Protein AF-A0A2E2WRK8-F1 (afdb_monomer)

Radius of gyration: 16.35 Å; Cα contacts (8 Å, |Δi|>4): 204; chains: 1; bounding box: 38×42×39 Å

Structure (mmCIF, N/CA/C/O backbone):
data_AF-A0A2E2WRK8-F1
#
_entry.id   AF-A0A2E2WRK8-F1
#
loop_
_atom_site.group_PDB
_atom_site.id
_atom_site.type_symbol
_atom_site.label_atom_id
_atom_site.label_alt_id
_atom_site.label_comp_id
_atom_site.label_asym_id
_atom_site.label_entity_id
_atom_site.label_seq_id
_atom_site.pdbx_PDB_ins_code
_atom_site.Cartn_x
_atom_site.Cartn_y
_atom_site.Cartn_z
_atom_site.occupancy
_atom_site.B_iso_or_equiv
_atom_site.auth_seq_id
_atom_site.auth_comp_id
_atom_site.auth_asym_id
_atom_site.auth_atom_id
_atom_site.pdbx_PDB_model_num
ATOM 1 N N . MET A 1 1 ? 3.583 6.916 15.233 1.00 81.31 1 MET A N 1
ATOM 2 C CA . MET A 1 1 ? 4.484 6.246 14.266 1.00 81.31 1 MET A CA 1
ATOM 3 C C . MET A 1 1 ? 3.861 4.917 13.859 1.00 81.31 1 MET A C 1
ATOM 5 O O . MET A 1 1 ? 2.889 4.525 14.497 1.00 81.31 1 MET A O 1
ATOM 9 N N . ALA A 1 2 ? 4.348 4.278 12.791 1.00 89.31 2 ALA A N 1
ATOM 10 C CA . ALA A 1 2 ? 3.932 2.910 12.481 1.00 89.31 2 ALA A CA 1
ATOM 11 C C . ALA A 1 2 ? 4.402 1.969 13.603 1.00 89.31 2 ALA A C 1
ATOM 13 O O . ALA A 1 2 ? 5.475 2.179 14.164 1.00 89.31 2 ALA A O 1
ATOM 14 N N . ILE A 1 3 ? 3.584 0.976 13.939 1.00 92.75 3 ILE A N 1
ATOM 15 C CA . ILE A 1 3 ? 3.898 -0.097 14.890 1.00 92.75 3 ILE A CA 1
ATOM 16 C C . ILE A 1 3 ? 4.817 -1.121 14.213 1.00 92.75 3 ILE A C 1
ATOM 18 O O . ILE A 1 3 ? 5.779 -1.583 14.816 1.00 92.75 3 ILE A O 1
ATOM 22 N N . LYS A 1 4 ? 4.521 -1.463 12.952 1.00 94.12 4 LYS A N 1
ATOM 23 C CA . LYS A 1 4 ? 5.290 -2.3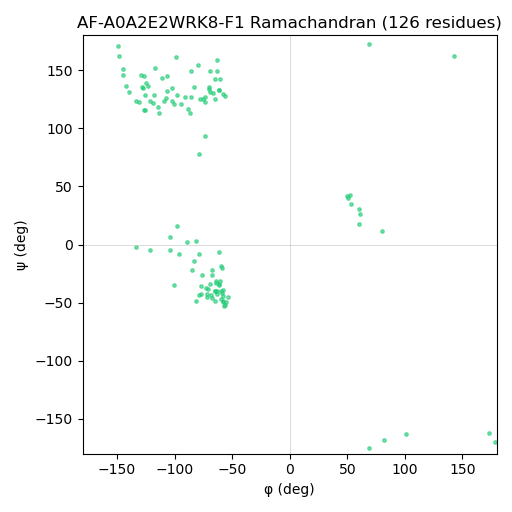90 12.110 1.00 94.12 4 LYS A CA 1
ATOM 24 C C . LYS A 1 4 ? 5.251 -1.925 10.659 1.00 94.12 4 LYS A C 1
ATOM 26 O O . LYS A 1 4 ? 4.217 -1.425 10.209 1.00 94.12 4 LYS A O 1
ATOM 31 N N . ASN A 1 5 ? 6.342 -2.159 9.936 1.00 96.25 5 ASN A N 1
ATOM 32 C CA . ASN A 1 5 ? 6.442 -1.964 8.494 1.00 96.25 5 ASN A CA 1
ATOM 33 C C . ASN A 1 5 ? 6.898 -3.262 7.826 1.00 96.25 5 ASN A C 1
ATOM 35 O O . ASN A 1 5 ? 7.785 -3.947 8.331 1.00 96.25 5 ASN A O 1
ATOM 39 N N . LEU A 1 6 ? 6.298 -3.579 6.684 1.00 97.56 6 LEU A N 1
ATOM 40 C CA . LEU A 1 6 ? 6.673 -4.684 5.818 1.00 97.56 6 LEU A CA 1
ATOM 41 C C . LEU A 1 6 ? 6.889 -4.134 4.406 1.00 97.56 6 LEU A C 1
ATOM 43 O O . LEU A 1 6 ? 5.956 -3.623 3.786 1.00 97.56 6 LEU A O 1
ATOM 47 N N . ILE A 1 7 ? 8.116 -4.221 3.897 1.00 98.12 7 ILE A N 1
ATOM 48 C CA . ILE A 1 7 ? 8.479 -3.761 2.554 1.00 98.12 7 ILE A CA 1
ATOM 49 C C . ILE A 1 7 ? 8.878 -4.973 1.721 1.00 98.12 7 ILE A C 1
ATOM 51 O O . ILE A 1 7 ? 9.833 -5.678 2.047 1.00 98.12 7 ILE A O 1
ATOM 55 N N . ASN A 1 8 ? 8.134 -5.229 0.644 1.00 97.62 8 ASN A N 1
ATOM 56 C CA . ASN A 1 8 ? 8.319 -6.383 -0.240 1.00 97.62 8 ASN A CA 1
ATOM 57 C C . ASN A 1 8 ? 8.421 -7.725 0.521 1.00 97.62 8 ASN A C 1
ATOM 59 O O . ASN A 1 8 ? 9.267 -8.560 0.196 1.00 97.62 8 ASN A O 1
ATOM 63 N N . GLY A 1 9 ? 7.575 -7.914 1.539 1.00 97.12 9 GLY A N 1
ATOM 64 C CA . GLY A 1 9 ? 7.529 -9.132 2.355 1.00 97.12 9 GLY A CA 1
ATOM 65 C C . GLY A 1 9 ? 8.595 -9.223 3.453 1.00 97.12 9 GLY A C 1
ATOM 66 O O . GLY A 1 9 ? 8.793 -10.294 4.017 1.00 97.12 9 GLY A O 1
ATOM 67 N N . LYS A 1 10 ? 9.321 -8.135 3.755 1.00 97.50 10 LYS A N 1
ATOM 68 C CA . LYS A 1 10 ? 10.353 -8.105 4.805 1.00 97.50 10 LYS A CA 1
ATOM 69 C C . LYS A 1 10 ? 10.067 -7.028 5.842 1.00 97.50 10 LYS A C 1
ATOM 71 O O . LYS A 1 10 ? 9.748 -5.902 5.472 1.00 97.50 10 LYS A O 1
ATOM 76 N N . PHE A 1 11 ? 10.236 -7.353 7.124 1.00 96.56 11 PHE A N 1
ATOM 77 C CA . PHE A 1 11 ? 10.114 -6.383 8.215 1.00 96.56 11 PHE A CA 1
ATOM 78 C C . PHE A 1 11 ? 11.330 -5.456 8.240 1.00 96.56 11 PHE A C 1
ATOM 80 O O . PHE A 1 11 ? 12.367 -5.797 8.806 1.00 96.56 11 PHE A O 1
ATOM 87 N N . VAL A 1 12 ? 11.210 -4.311 7.571 1.00 96.69 12 VAL A N 1
ATOM 88 C CA . VAL A 1 12 ? 12.251 -3.284 7.463 1.00 96.69 12 VAL A CA 1
ATOM 89 C C . VAL A 1 12 ? 11.610 -1.898 7.445 1.00 96.69 12 VAL A C 1
ATOM 91 O O . VAL A 1 12 ? 10.495 -1.732 6.949 1.00 96.69 12 VAL A O 1
ATOM 94 N N . ASP A 1 13 ? 12.341 -0.903 7.944 1.00 95.38 13 ASP A N 1
ATOM 95 C CA . ASP A 1 13 ? 11.888 0.495 8.007 1.00 95.38 13 ASP A CA 1
ATOM 96 C C . ASP A 1 13 ? 12.527 1.387 6.93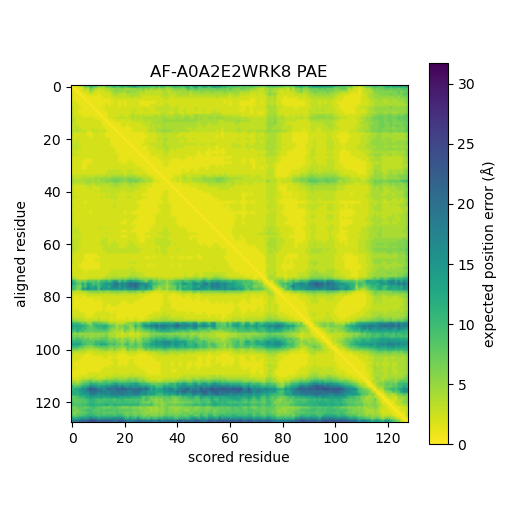1 1.00 95.38 13 ASP A C 1
ATOM 98 O O . ASP A 1 13 ? 12.183 2.561 6.792 1.00 95.38 13 ASP A O 1
ATOM 102 N N . GLU A 1 14 ? 13.456 0.833 6.152 1.00 95.56 14 GLU A N 1
ATOM 103 C CA . GLU A 1 14 ? 14.236 1.562 5.159 1.00 95.56 14 GLU A CA 1
ATOM 104 C C . GLU A 1 14 ? 13.778 1.227 3.739 1.00 95.56 14 GLU A C 1
ATOM 106 O O . GLU A 1 14 ? 13.645 0.064 3.351 1.00 95.56 14 GLU A O 1
ATOM 111 N N . LEU A 1 15 ? 13.579 2.273 2.939 1.00 95.94 15 LEU A N 1
ATOM 112 C CA . LEU A 1 15 ? 13.307 2.176 1.512 1.00 95.94 15 LEU A CA 1
ATOM 113 C C . LEU A 1 15 ? 14.547 2.612 0.732 1.00 95.94 15 LEU A C 1
ATOM 115 O O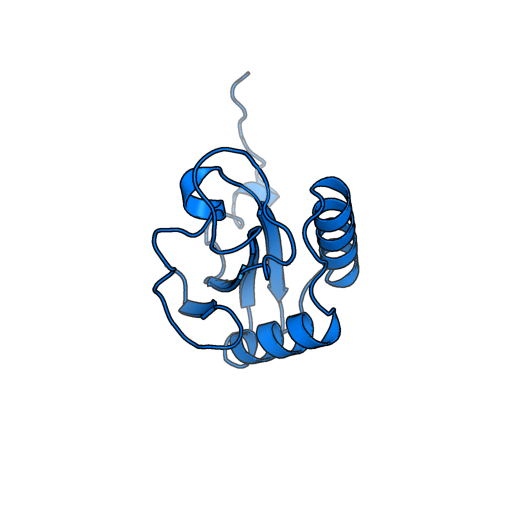 . LEU A 1 15 ? 15.253 3.542 1.122 1.00 95.94 15 LEU A O 1
ATOM 119 N N . ALA A 1 16 ? 14.784 1.979 -0.414 1.00 94.56 16 ALA A N 1
ATOM 120 C CA . ALA A 1 16 ? 15.824 2.417 -1.330 1.00 94.56 16 ALA A CA 1
ATOM 121 C C . ALA A 1 16 ? 15.608 3.887 -1.734 1.00 94.56 16 ALA A C 1
ATOM 123 O O . ALA A 1 16 ? 14.545 4.255 -2.232 1.00 94.56 16 ALA A O 1
ATOM 124 N N . ALA A 1 17 ? 16.643 4.718 -1.587 1.00 94.38 17 ALA A N 1
ATOM 125 C CA . ALA A 1 17 ? 16.565 6.153 -1.881 1.00 94.38 17 ALA A CA 1
ATOM 126 C C . ALA A 1 17 ? 16.198 6.474 -3.341 1.00 94.38 17 ALA A C 1
ATOM 128 O O . ALA A 1 17 ? 15.774 7.584 -3.630 1.00 94.38 17 ALA A O 1
ATOM 129 N N . HIS A 1 18 ? 16.363 5.511 -4.249 1.00 92.94 18 HIS A N 1
ATOM 130 C CA . HIS A 1 18 ? 16.048 5.633 -5.669 1.00 92.94 18 HIS A CA 1
ATOM 131 C C . HIS A 1 18 ? 14.674 5.043 -6.042 1.00 92.94 18 HIS A C 1
ATOM 133 O O . HIS A 1 18 ? 14.396 4.800 -7.220 1.00 92.94 18 HIS A O 1
ATOM 139 N N . ASP A 1 19 ? 13.810 4.793 -5.054 1.00 96.06 19 ASP A N 1
ATOM 140 C CA . ASP A 1 19 ? 12.416 4.437 -5.298 1.00 96.06 19 ASP A CA 1
ATOM 141 C C . ASP A 1 19 ? 11.664 5.623 -5.922 1.00 96.06 19 ASP A C 1
ATOM 143 O O . ASP A 1 19 ? 11.707 6.763 -5.447 1.00 96.06 19 ASP A O 1
ATOM 147 N N . ARG A 1 20 ? 10.951 5.364 -7.016 1.00 96.19 20 ARG A N 1
ATOM 148 C CA . ARG A 1 20 ? 10.234 6.405 -7.762 1.00 96.19 20 ARG A CA 1
ATOM 149 C C . ARG A 1 20 ? 9.065 7.004 -6.980 1.00 96.19 20 ARG A C 1
ATOM 151 O O . ARG A 1 20 ? 8.678 8.141 -7.257 1.00 96.19 20 ARG A O 1
ATOM 158 N N . GLY A 1 21 ? 8.540 6.289 -5.986 1.00 96.00 21 GLY A N 1
ATOM 159 C CA . GLY A 1 21 ? 7.571 6.823 -5.037 1.00 96.00 21 GLY A CA 1
ATOM 160 C C . GLY A 1 21 ? 8.131 8.020 -4.267 1.00 96.00 21 GLY A C 1
ATOM 161 O O . GLY A 1 21 ? 7.432 9.019 -4.121 1.00 96.00 21 GLY A O 1
ATOM 162 N N . LEU A 1 22 ? 9.408 7.969 -3.867 1.00 95.88 22 LEU A N 1
ATOM 163 C CA . LEU A 1 22 ? 10.084 9.079 -3.187 1.00 95.88 22 LEU A CA 1
ATOM 164 C C . LEU A 1 22 ? 10.365 10.250 -4.138 1.00 95.88 22 LEU A C 1
ATOM 166 O O . LEU A 1 22 ? 10.168 11.406 -3.775 1.00 95.88 22 LEU A O 1
ATOM 170 N N . HIS A 1 23 ? 10.819 9.962 -5.357 1.00 94.88 23 HIS A N 1
ATOM 171 C CA . HIS A 1 23 ? 11.236 11.008 -6.295 1.00 94.88 23 HIS A CA 1
ATOM 172 C C . HIS A 1 23 ? 10.084 11.746 -6.977 1.00 94.88 23 HIS A C 1
ATOM 174 O O . HIS A 1 23 ? 10.212 12.931 -7.281 1.00 94.88 23 HIS A O 1
ATOM 180 N N . TYR A 1 24 ? 8.993 11.042 -7.277 1.00 95.44 24 TYR A N 1
ATOM 181 C CA . TYR A 1 24 ? 7.962 11.534 -8.192 1.00 95.44 24 TYR A CA 1
ATOM 182 C C . TYR A 1 24 ? 6.540 11.355 -7.657 1.00 95.44 24 TYR A C 1
ATOM 184 O O . TYR A 1 24 ? 5.593 11.722 -8.349 1.00 95.44 24 TYR A O 1
ATOM 192 N N . GLY A 1 25 ? 6.367 10.752 -6.475 1.00 95.75 25 GLY A N 1
ATOM 193 C CA . GLY A 1 25 ? 5.048 10.297 -6.031 1.00 95.75 25 GLY A CA 1
ATOM 194 C C . GLY A 1 25 ? 4.451 9.249 -6.976 1.00 95.75 25 GLY A C 1
ATOM 195 O O . GLY A 1 25 ? 3.234 9.150 -7.097 1.00 95.75 25 GLY A O 1
ATOM 196 N N . ASP A 1 26 ? 5.302 8.505 -7.691 1.00 97.00 26 ASP A N 1
ATOM 197 C CA . ASP A 1 26 ? 4.912 7.569 -8.748 1.00 97.00 26 ASP A CA 1
ATOM 198 C C . ASP A 1 26 ? 4.405 6.257 -8.140 1.00 97.00 26 ASP A C 1
ATOM 200 O O . ASP A 1 26 ? 5.125 5.260 -8.027 1.00 97.00 26 ASP A O 1
ATOM 204 N N . GLY A 1 27 ? 3.165 6.308 -7.666 1.00 97.69 27 GLY A N 1
ATOM 205 C CA . GLY A 1 27 ? 2.506 5.241 -6.938 1.00 97.69 27 GLY A CA 1
ATOM 206 C C . GLY A 1 27 ? 1.103 5.631 -6.490 1.00 97.69 27 GLY A C 1
ATOM 207 O O . GLY A 1 27 ? 0.552 6.658 -6.883 1.00 97.69 27 GLY A O 1
ATOM 208 N N . LEU A 1 28 ? 0.523 4.787 -5.650 1.00 98.81 28 LEU A N 1
ATOM 209 C CA . LEU A 1 28 ? -0.786 4.979 -5.043 1.00 98.81 28 LEU A CA 1
ATOM 210 C C . LEU A 1 28 ? -0.819 4.330 -3.658 1.00 98.81 28 LEU A C 1
ATOM 212 O O . LEU A 1 28 ? 0.103 3.606 -3.277 1.00 98.81 28 LEU A O 1
ATOM 216 N N . PHE A 1 29 ? -1.880 4.587 -2.898 1.00 98.81 29 PHE A N 1
ATOM 217 C CA . PHE A 1 29 ? -2.027 4.008 -1.572 1.00 98.81 29 PHE A CA 1
ATOM 218 C C . PHE A 1 29 ? -3.481 3.747 -1.189 1.00 98.81 29 PHE A C 1
ATOM 220 O O . PHE A 1 29 ? -4.409 4.338 -1.738 1.00 98.81 29 PHE A O 1
ATOM 227 N N . GLU A 1 30 ? -3.638 2.898 -0.184 1.00 98.75 30 GLU A N 1
ATOM 228 C CA . GLU A 1 30 ? -4.874 2.613 0.525 1.00 98.75 30 GLU A CA 1
ATOM 229 C C . GLU A 1 30 ? -4.653 2.798 2.031 1.00 98.75 30 GLU A C 1
ATOM 231 O O . GLU A 1 30 ? -3.574 2.499 2.545 1.00 98.75 30 GLU A O 1
ATOM 236 N N . THR A 1 31 ? -5.676 3.283 2.733 1.00 98.12 31 THR A N 1
ATOM 237 C CA . THR A 1 31 ? -5.710 3.403 4.198 1.00 98.12 31 THR A CA 1
ATOM 238 C C . THR A 1 31 ? -6.967 2.694 4.681 1.00 98.12 31 THR A C 1
ATOM 240 O O . THR A 1 31 ? -8.068 3.108 4.326 1.00 98.12 31 THR A O 1
ATOM 243 N N . ILE A 1 32 ? -6.795 1.620 5.443 1.00 97.50 32 ILE A N 1
ATOM 244 C CA . ILE A 1 32 ? -7.815 0.605 5.711 1.00 97.50 32 ILE A CA 1
ATOM 245 C C . ILE A 1 32 ? -7.963 0.445 7.220 1.00 97.50 32 ILE A C 1
ATOM 247 O O . ILE A 1 32 ? -6.976 0.237 7.926 1.00 97.50 32 ILE A O 1
ATOM 251 N N . THR A 1 33 ? -9.193 0.525 7.715 1.00 95.81 33 THR A N 1
ATOM 252 C CA . THR A 1 33 ? -9.491 0.281 9.129 1.00 95.81 33 THR A CA 1
ATOM 253 C C . THR A 1 33 ? -9.331 -1.198 9.464 1.00 95.81 33 THR A C 1
ATOM 255 O O . THR A 1 33 ? -9.851 -2.060 8.753 1.00 95.81 33 THR A O 1
ATOM 258 N N . VAL A 1 34 ? -8.647 -1.466 10.577 1.00 94.62 34 VAL A N 1
ATOM 259 C CA . VAL A 1 34 ? -8.652 -2.757 11.265 1.00 94.62 34 VAL A CA 1
ATOM 260 C C . VAL A 1 34 ? -9.564 -2.641 12.480 1.00 94.62 34 VAL A C 1
ATOM 262 O O . VAL A 1 34 ? -9.336 -1.789 13.340 1.00 94.62 34 VAL A O 1
ATOM 265 N N . GLU A 1 35 ? -10.567 -3.505 12.562 1.00 91.81 35 GLU A N 1
ATOM 266 C CA . GLU A 1 35 ? -11.475 -3.610 13.703 1.00 91.81 35 GLU A CA 1
ATOM 267 C C . GLU A 1 35 ? -11.764 -5.085 13.984 1.00 91.81 35 GLU A C 1
ATOM 269 O O . GLU A 1 35 ? -12.063 -5.846 13.066 1.00 91.81 35 GLU A O 1
ATOM 274 N N . ASN A 1 36 ? -11.639 -5.512 15.243 1.00 89.62 36 ASN A N 1
ATOM 275 C CA . ASN A 1 36 ? -11.759 -6.916 15.649 1.00 89.62 36 ASN A CA 1
ATOM 276 C C . ASN A 1 36 ? -10.887 -7.863 14.799 1.00 89.62 36 ASN A C 1
ATOM 278 O O . ASN A 1 36 ? -11.320 -8.952 14.423 1.00 89.62 36 ASN A O 1
ATOM 282 N N . MET A 1 37 ? -9.662 -7.427 14.473 1.00 86.38 37 MET A N 1
ATOM 283 C CA . MET A 1 37 ? -8.723 -8.125 13.574 1.00 86.38 37 MET A CA 1
ATOM 284 C C . MET A 1 37 ? -9.246 -8.342 12.138 1.00 86.38 37 MET A C 1
ATOM 286 O O . MET A 1 37 ? -8.715 -9.169 11.397 1.00 86.38 37 MET A O 1
ATOM 290 N N . GLN A 1 38 ? -10.275 -7.604 11.716 1.00 91.50 38 GLN A N 1
ATOM 291 C CA . GLN A 1 38 ? -10.817 -7.638 10.360 1.00 91.50 38 GLN A CA 1
ATOM 292 C C . GLN A 1 38 ? -10.536 -6.331 9.623 1.00 91.50 38 GLN A C 1
ATOM 294 O O . GLN A 1 38 ? -10.576 -5.245 10.197 1.00 91.50 38 GLN A O 1
ATOM 299 N N . LEU A 1 39 ? -10.266 -6.445 8.323 1.00 94.69 39 LEU A N 1
ATOM 300 C CA . LEU A 1 39 ? -10.080 -5.308 7.426 1.00 94.69 39 LEU A CA 1
ATOM 301 C C . LEU A 1 39 ? -11.442 -4.869 6.891 1.00 94.69 39 LEU A C 1
ATOM 303 O O . LEU A 1 39 ? -12.073 -5.603 6.125 1.00 94.69 39 LEU A O 1
ATOM 307 N N . LEU A 1 40 ? -11.887 -3.673 7.265 1.00 96.19 40 LEU A N 1
ATOM 308 C CA . LEU A 1 40 ? -13.155 -3.143 6.770 1.00 96.19 40 LEU A CA 1
ATOM 309 C C . LEU A 1 40 ? -13.050 -2.797 5.279 1.00 96.19 40 LEU A C 1
ATOM 311 O O . LEU A 1 40 ? -12.073 -2.192 4.838 1.00 96.19 40 LEU A O 1
ATOM 315 N N . CYS A 1 41 ? -14.072 -3.177 4.505 1.00 97.50 41 CYS A N 1
ATOM 316 C CA . CYS A 1 41 ? -14.181 -2.897 3.065 1.00 97.50 41 CYS A CA 1
ATOM 317 C C . CYS A 1 41 ? -12.955 -3.345 2.239 1.00 97.50 41 CYS A C 1
ATOM 319 O O . CYS A 1 41 ? -12.539 -2.675 1.288 1.00 97.50 41 CYS A O 1
ATOM 321 N N . TRP A 1 42 ? -12.325 -4.460 2.628 1.00 97.25 42 TRP A N 1
ATOM 322 C CA . TRP A 1 42 ? -11.090 -4.953 2.009 1.00 97.25 42 TRP A CA 1
ATOM 323 C C . TRP A 1 42 ? -11.190 -5.108 0.486 1.00 97.25 42 TRP A C 1
ATOM 325 O O . TRP A 1 42 ? -10.292 -4.690 -0.248 1.00 97.25 42 TRP A O 1
ATOM 335 N N . ASP A 1 43 ? -12.286 -5.686 -0.007 1.00 97.56 43 ASP A N 1
ATOM 336 C CA . ASP A 1 43 ? -12.460 -5.936 -1.437 1.00 97.56 43 ASP A CA 1
ATOM 337 C C . ASP A 1 43 ? -12.634 -4.634 -2.231 1.00 97.56 43 ASP A C 1
ATOM 339 O O . ASP A 1 43 ? -12.160 -4.526 -3.363 1.00 97.56 43 ASP A O 1
ATOM 343 N N . GLU A 1 44 ? -13.271 -3.622 -1.651 1.00 98.50 44 GLU A N 1
ATOM 344 C CA . GLU A 1 44 ? -13.445 -2.289 -2.221 1.00 98.50 44 GLU A CA 1
ATOM 345 C C . GLU A 1 44 ? -12.113 -1.540 -2.299 1.00 98.50 44 GLU A C 1
ATOM 347 O O . GLU A 1 44 ? -11.805 -0.937 -3.335 1.00 98.50 44 GLU A O 1
ATOM 352 N N . HIS A 1 45 ? -11.306 -1.620 -1.238 1.00 98.62 45 HIS A N 1
ATOM 353 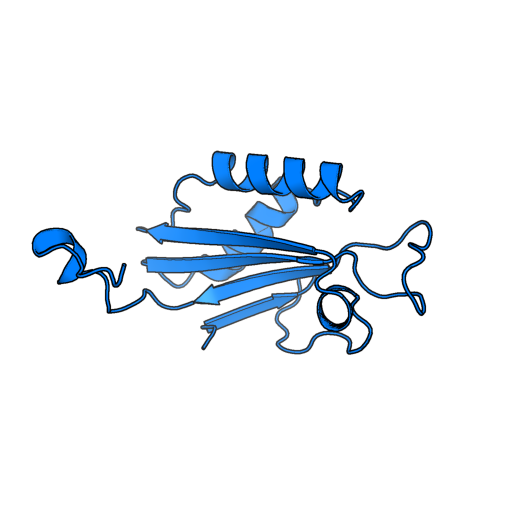C CA . HIS A 1 45 ? -9.946 -1.085 -1.212 1.00 98.62 45 HIS A CA 1
ATOM 354 C C . HIS A 1 45 ? -9.074 -1.737 -2.288 1.00 98.62 45 HIS A C 1
ATOM 356 O O . HIS A 1 45 ? -8.440 -1.031 -3.072 1.00 98.62 45 HIS A O 1
ATOM 362 N N . LEU A 1 46 ? -9.102 -3.066 -2.415 1.00 98.06 46 LEU A N 1
ATOM 363 C CA . LEU A 1 46 ? -8.339 -3.760 -3.454 1.00 98.06 46 LEU A CA 1
ATOM 364 C C . LEU A 1 46 ? -8.815 -3.432 -4.870 1.00 98.06 46 LEU A C 1
ATOM 366 O O . LEU A 1 46 ? -7.985 -3.202 -5.746 1.00 98.06 46 LEU A O 1
ATOM 370 N N . LYS A 1 47 ? -10.128 -3.331 -5.102 1.00 98.44 47 LYS A N 1
ATOM 371 C CA . LYS A 1 47 ? -10.671 -2.886 -6.398 1.00 98.44 47 LYS A CA 1
ATOM 372 C C . LYS A 1 47 ? -10.225 -1.464 -6.745 1.00 98.44 47 LYS A C 1
ATOM 374 O O . LYS A 1 47 ? -10.068 -1.128 -7.919 1.00 98.44 47 LYS A O 1
ATOM 379 N N . ARG A 1 48 ? -10.077 -0.573 -5.761 1.00 98.69 48 ARG A N 1
ATOM 380 C CA . ARG A 1 48 ? -9.547 0.781 -5.990 1.00 98.69 48 ARG A CA 1
ATOM 381 C C . ARG A 1 48 ? -8.047 0.748 -6.286 1.00 98.69 48 ARG A C 1
ATOM 383 O O . ARG A 1 48 ? -7.643 1.368 -7.271 1.00 98.69 48 ARG A O 1
ATOM 390 N N . LEU A 1 49 ? -7.279 -0.022 -5.518 1.00 98.69 49 LEU A N 1
ATOM 391 C CA . LEU A 1 49 ? -5.847 -0.231 -5.725 1.00 98.69 49 LEU A CA 1
ATOM 392 C C . LEU A 1 49 ? -5.560 -0.773 -7.135 1.00 98.69 49 LEU A C 1
ATOM 394 O O . LEU A 1 49 ? -4.794 -0.172 -7.882 1.00 98.69 49 LEU A O 1
ATOM 398 N N . GLU A 1 50 ? -6.233 -1.851 -7.536 1.00 98.56 50 GLU A N 1
ATOM 399 C CA . GLU A 1 50 ? -6.086 -2.481 -8.853 1.00 98.56 50 GLU A CA 1
ATOM 400 C C . GLU A 1 50 ? -6.388 -1.499 -9.991 1.00 98.56 50 GLU A C 1
ATOM 402 O O . GLU A 1 50 ? -5.565 -1.318 -10.891 1.00 98.56 50 GLU A O 1
ATOM 407 N N . ARG A 1 51 ? -7.525 -0.791 -9.925 1.00 98.75 51 ARG A N 1
ATOM 408 C CA . ARG A 1 51 ? -7.877 0.231 -10.925 1.00 98.75 51 ARG A CA 1
ATOM 409 C C . ARG A 1 51 ? -6.820 1.331 -11.021 1.00 98.75 51 ARG A C 1
ATOM 411 O O . ARG A 1 51 ? -6.532 1.800 -12.121 1.00 98.75 51 ARG A O 1
ATOM 418 N N . GLY A 1 52 ? -6.257 1.754 -9.890 1.00 98.62 52 GLY A N 1
ATOM 419 C CA . GLY A 1 52 ? -5.194 2.754 -9.852 1.00 98.62 52 GLY A CA 1
ATOM 420 C C . GLY A 1 52 ? -3.889 2.246 -10.465 1.00 98.62 52 GLY A C 1
ATOM 421 O O . GLY A 1 52 ? -3.321 2.934 -11.311 1.00 98.62 52 GLY A O 1
ATOM 422 N N . CYS A 1 53 ? -3.463 1.027 -10.123 1.00 98.31 53 CYS A N 1
ATOM 423 C CA . CYS A 1 53 ? -2.307 0.369 -10.736 1.00 98.31 53 CYS A CA 1
ATOM 424 C C . CYS A 1 53 ? -2.454 0.283 -12.262 1.00 98.31 53 CYS A C 1
ATOM 426 O O . CYS A 1 53 ? -1.566 0.738 -12.982 1.00 98.31 53 CYS A O 1
ATOM 428 N N . ILE A 1 54 ? -3.602 -0.194 -12.760 1.00 98.19 54 ILE A N 1
ATOM 429 C CA . ILE A 1 54 ? -3.897 -0.276 -14.201 1.00 98.19 54 ILE A CA 1
ATOM 430 C C . ILE A 1 54 ? -3.806 1.110 -14.851 1.00 98.19 54 ILE A C 1
ATOM 432 O O . ILE A 1 54 ? -3.123 1.282 -15.859 1.00 98.19 54 ILE A O 1
ATOM 436 N N . LYS A 1 55 ? -4.443 2.128 -14.257 1.00 98.25 55 LYS A N 1
ATOM 437 C CA . LYS A 1 55 ? -4.455 3.495 -14.802 1.00 98.25 55 LYS A CA 1
ATOM 438 C C . LYS A 1 55 ? -3.066 4.139 -14.834 1.00 98.25 55 LYS A 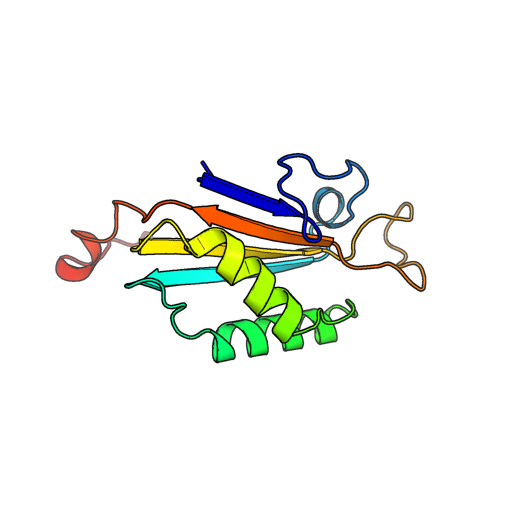C 1
ATOM 440 O O . LYS A 1 55 ? -2.784 4.927 -15.732 1.00 98.25 55 LYS A O 1
ATOM 445 N N . LEU A 1 56 ? -2.211 3.816 -13.867 1.00 96.44 56 LEU A N 1
ATOM 446 C CA . LEU A 1 56 ? -0.832 4.305 -13.784 1.00 96.44 56 LEU A CA 1
ATOM 447 C C . LEU A 1 56 ? 0.168 3.401 -14.519 1.00 96.44 56 LEU A C 1
ATOM 449 O O . LEU A 1 56 ? 1.369 3.681 -14.487 1.00 96.44 56 LEU A O 1
ATOM 453 N N . ASN A 1 57 ? -0.290 2.329 -15.171 1.00 95.19 57 ASN A N 1
ATOM 454 C CA . ASN A 1 57 ? 0.562 1.319 -15.795 1.00 95.19 57 ASN A CA 1
ATOM 455 C C . ASN A 1 57 ? 1.623 0.758 -14.821 1.00 95.19 57 ASN A C 1
ATOM 457 O O . ASN A 1 57 ? 2.807 0.671 -15.148 1.00 95.19 57 ASN A O 1
ATOM 461 N N . ILE A 1 58 ? 1.221 0.480 -13.580 1.00 96.62 58 ILE A N 1
ATOM 462 C CA . ILE A 1 58 ? 2.020 -0.206 -12.556 1.00 96.62 58 ILE A CA 1
ATOM 463 C C . ILE A 1 58 ? 1.520 -1.651 -12.495 1.00 96.62 58 ILE A C 1
ATOM 465 O O . ILE A 1 58 ? 0.310 -1.877 -12.479 1.00 96.62 58 ILE A O 1
ATOM 469 N N . ALA A 1 59 ? 2.430 -2.628 -12.462 1.00 95.88 59 ALA A N 1
ATOM 470 C CA . ALA A 1 59 ? 2.040 -4.032 -12.355 1.00 95.88 59 ALA A CA 1
ATOM 471 C C . ALA A 1 59 ? 1.196 -4.256 -11.088 1.00 95.88 59 ALA A C 1
ATOM 473 O O . ALA A 1 59 ? 1.569 -3.828 -9.995 1.00 95.88 59 ALA A O 1
ATOM 474 N N . VAL A 1 60 ? 0.037 -4.897 -11.241 1.00 97.31 60 VAL A N 1
ATOM 475 C CA . VAL A 1 60 ? -0.891 -5.134 -10.130 1.00 97.31 60 VAL A CA 1
ATOM 476 C C . VAL A 1 60 ? -0.302 -6.227 -9.229 1.00 97.31 60 VAL A C 1
ATOM 478 O O . VAL A 1 60 ? -0.033 -7.322 -9.725 1.00 97.31 60 VAL A O 1
ATOM 481 N N . PRO A 1 61 ? -0.081 -5.968 -7.926 1.00 96.75 61 PRO A N 1
ATOM 482 C CA . PRO A 1 61 ? 0.355 -7.011 -7.004 1.00 96.75 61 PRO A CA 1
ATOM 483 C C . PRO A 1 61 ? -0.695 -8.115 -6.862 1.00 96.75 61 PRO A C 1
ATOM 485 O O . PRO A 1 61 ? -1.895 -7.847 -6.908 1.00 96.75 61 PRO A O 1
ATOM 488 N N . ASP A 1 62 ? -0.247 -9.346 -6.615 1.00 97.12 62 ASP A N 1
ATOM 489 C CA . ASP A 1 62 ? -1.159 -10.456 -6.347 1.00 97.12 62 ASP A CA 1
ATOM 490 C C . ASP A 1 62 ? -2.007 -10.200 -5.086 1.00 97.12 62 ASP A C 1
ATOM 492 O O . ASP A 1 62 ? -1.504 -9.808 -4.026 1.00 97.12 62 ASP A O 1
ATOM 496 N N . LYS A 1 63 ? -3.316 -10.439 -5.201 1.00 95.81 63 LYS A N 1
ATOM 497 C CA . LYS A 1 63 ? -4.287 -10.188 -4.128 1.00 95.81 63 LYS A CA 1
ATOM 498 C C . LYS A 1 63 ? -4.051 -11.078 -2.908 1.00 95.81 63 LYS A C 1
ATOM 500 O O . LYS A 1 63 ? -4.215 -10.612 -1.778 1.00 95.81 63 LYS A O 1
ATOM 505 N N . ASN A 1 64 ? -3.708 -12.348 -3.115 1.00 96.56 64 ASN A N 1
ATOM 506 C CA . ASN A 1 64 ? -3.495 -13.285 -2.014 1.00 96.56 64 ASN A CA 1
ATOM 507 C C . ASN A 1 64 ? -2.186 -12.973 -1.290 1.00 96.56 64 ASN A C 1
ATOM 509 O O . ASN A 1 64 ? -2.157 -13.003 -0.062 1.00 96.56 64 ASN A O 1
ATOM 513 N N . LEU A 1 65 ? -1.147 -12.582 -2.030 1.00 97.31 65 LEU A N 1
ATOM 514 C CA .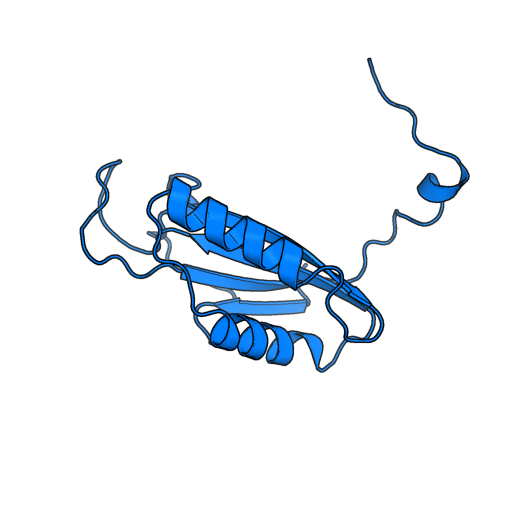 LEU A 1 65 ? 0.105 -12.086 -1.470 1.00 97.31 65 LEU A CA 1
ATOM 515 C C . LEU A 1 65 ? -0.139 -10.882 -0.557 1.00 97.31 65 LEU A C 1
ATOM 517 O O . LEU A 1 65 ? 0.247 -10.930 0.607 1.00 97.31 65 LEU A O 1
ATOM 521 N N . LEU A 1 66 ? -0.837 -9.846 -1.039 1.00 97.38 66 LEU A N 1
ATOM 522 C CA . LEU A 1 66 ? -1.156 -8.677 -0.212 1.00 97.38 66 LEU A CA 1
ATOM 523 C C . LEU A 1 66 ? -1.964 -9.059 1.031 1.00 97.38 66 LEU A C 1
ATOM 525 O O . LEU A 1 66 ? -1.699 -8.554 2.117 1.00 97.38 66 LEU A O 1
ATOM 529 N N . LYS A 1 67 ? -2.941 -9.962 0.897 1.00 95.69 67 LYS A N 1
ATOM 530 C CA . LYS A 1 67 ? -3.748 -10.421 2.034 1.00 95.69 67 LYS A CA 1
ATOM 531 C C . LYS A 1 67 ? -2.899 -11.144 3.085 1.00 95.69 67 LYS A C 1
ATOM 533 O O . LYS A 1 67 ? -3.090 -10.906 4.277 1.00 95.69 67 LYS A O 1
ATOM 538 N N . ASN A 1 68 ? -1.977 -12.001 2.657 1.00 95.94 68 ASN A N 1
ATOM 539 C CA . ASN A 1 68 ? -1.069 -12.713 3.554 1.00 95.94 68 ASN A CA 1
ATOM 540 C C . ASN A 1 68 ? -0.134 -11.731 4.265 1.00 95.94 68 ASN A C 1
ATOM 542 O O . ASN A 1 68 ? -0.075 -11.738 5.490 1.00 95.94 68 ASN A O 1
ATOM 546 N N . GLU A 1 69 ? 0.492 -10.822 3.514 1.00 96.19 69 GLU A N 1
ATOM 547 C CA . GLU A 1 69 ? 1.371 -9.787 4.062 1.00 96.19 69 GLU A CA 1
ATOM 548 C C . GLU A 1 69 ? 0.630 -8.903 5.085 1.00 96.19 69 GLU A C 1
ATOM 550 O O . GLU A 1 69 ? 1.135 -8.676 6.178 1.00 96.19 69 GLU A O 1
ATOM 555 N N . VAL A 1 70 ? -0.605 -8.461 4.809 1.00 95.56 70 VAL A N 1
ATOM 556 C CA . VAL A 1 70 ? -1.405 -7.707 5.797 1.00 95.56 70 VAL A CA 1
ATOM 557 C C . VAL A 1 70 ? -1.721 -8.549 7.039 1.00 95.56 70 VAL A C 1
ATOM 559 O O . VAL A 1 70 ? -1.667 -8.032 8.157 1.00 95.56 70 VAL A O 1
ATOM 562 N N . SER A 1 71 ? -2.029 -9.836 6.859 1.00 93.12 71 SER A N 1
ATOM 563 C CA . SER A 1 71 ? -2.349 -10.747 7.968 1.00 93.12 71 SER A CA 1
ATOM 564 C C . SER A 1 71 ? -1.172 -10.906 8.939 1.00 93.12 71 SER A C 1
ATOM 566 O O . SER A 1 71 ? -1.381 -10.988 10.150 1.00 93.12 71 SER A O 1
ATOM 568 N N . GLU A 1 72 ? 0.065 -10.875 8.435 1.00 93.06 72 GLU A N 1
ATOM 569 C CA . GLU A 1 72 ? 1.281 -10.908 9.261 1.00 93.06 72 GLU A CA 1
ATOM 570 C C . GLU A 1 72 ? 1.419 -9.679 10.176 1.00 93.06 72 GLU A C 1
ATOM 572 O O . GLU A 1 72 ? 1.951 -9.792 11.284 1.00 93.06 72 GLU A O 1
ATOM 577 N N . LEU A 1 73 ? 0.918 -8.507 9.761 1.00 92.38 73 LEU A N 1
ATOM 578 C CA . LEU A 1 73 ? 0.968 -7.298 10.589 1.00 92.38 73 LEU A CA 1
ATOM 579 C C . LEU A 1 73 ? -0.110 -7.281 11.678 1.00 92.38 73 LEU A C 1
ATOM 581 O O . LEU A 1 73 ? 0.191 -6.908 12.813 1.00 92.38 73 LEU A O 1
ATOM 585 N N . ILE A 1 74 ? -1.349 -7.657 11.347 1.00 89.44 74 ILE A N 1
ATOM 586 C CA . ILE A 1 74 ? -2.512 -7.484 12.241 1.00 89.44 74 ILE A CA 1
ATOM 587 C C . ILE A 1 74 ? -2.612 -8.534 13.358 1.00 89.44 74 ILE A C 1
ATOM 589 O O . ILE A 1 74 ? -3.425 -8.374 14.259 1.00 89.44 74 ILE A O 1
ATOM 593 N N . ASN A 1 75 ? -1.777 -9.579 13.350 1.00 77.75 75 ASN A N 1
ATOM 594 C CA . ASN A 1 75 ? -1.860 -10.707 14.293 1.00 77.75 75 ASN A CA 1
ATOM 595 C C . ASN A 1 75 ? -1.668 -10.330 15.784 1.00 77.75 75 ASN A C 1
ATOM 597 O O . ASN A 1 75 ? -1.812 -11.174 16.661 1.00 77.75 75 ASN A O 1
ATOM 601 N N . THR A 1 76 ? -1.313 -9.082 16.101 1.00 69.69 76 THR A N 1
ATOM 602 C CA . THR A 1 76 ? -1.098 -8.630 17.487 1.00 69.69 76 THR A CA 1
ATOM 603 C C . THR A 1 76 ? -1.992 -7.470 17.913 1.00 69.69 76 THR A C 1
ATOM 605 O O . THR A 1 76 ? -1.945 -7.095 19.077 1.00 69.69 76 THR A O 1
ATOM 608 N N . GLU A 1 77 ? -2.796 -6.899 17.011 1.00 74.19 77 GLU A N 1
ATOM 609 C CA . GLU A 1 77 ? -3.570 -5.682 17.277 1.00 74.19 77 GLU A CA 1
ATOM 610 C C . GLU A 1 77 ? -5.029 -5.871 16.859 1.00 74.19 77 GLU A C 1
ATOM 612 O O . GLU A 1 77 ? -5.334 -6.157 15.701 1.00 74.19 77 GLU A O 1
ATOM 617 N N . SER A 1 78 ? -5.950 -5.689 17.806 1.00 78.38 78 SER A N 1
ATOM 618 C CA . SER A 1 78 ? -7.388 -5.840 17.552 1.00 78.38 78 SER A CA 1
ATOM 619 C C . SER A 1 78 ? -7.988 -4.647 16.804 1.00 78.38 78 SER A C 1
ATOM 621 O O . SER A 1 78 ? -8.975 -4.820 16.087 1.00 78.38 78 SER A O 1
ATOM 623 N N . GLN A 1 79 ? -7.382 -3.462 16.930 1.00 91.00 79 GLN A N 1
ATOM 624 C CA . GLN A 1 79 ? -7.844 -2.221 16.319 1.00 91.00 79 GLN A CA 1
ATOM 625 C C . GLN A 1 79 ? -6.665 -1.378 15.828 1.00 91.00 79 GLN A C 1
ATOM 627 O O . GLN A 1 79 ? -5.667 -1.205 16.526 1.00 91.00 79 GLN A O 1
ATOM 632 N N . GLY A 1 80 ? -6.785 -0.809 14.632 1.00 94.12 80 GLY A N 1
ATOM 633 C CA . GLY A 1 80 ? -5.720 -0.001 14.051 1.00 94.12 80 GLY A CA 1
ATOM 634 C C . GLY A 1 80 ? -6.010 0.411 12.621 1.00 94.12 80 GLY A C 1
ATOM 635 O O . GLY A 1 80 ? -7.149 0.377 12.154 1.00 94.12 80 GLY A O 1
ATOM 636 N N . VAL A 1 81 ? -4.961 0.820 11.918 1.00 96.06 81 VAL A N 1
ATOM 637 C CA . VAL A 1 81 ? -5.051 1.235 10.519 1.00 96.06 81 VAL A CA 1
ATOM 638 C C . VAL A 1 81 ? -3.926 0.589 9.727 1.00 96.06 81 VAL A C 1
ATOM 640 O O . VAL A 1 81 ? -2.752 0.784 10.037 1.00 96.06 81 VAL A O 1
ATOM 643 N N . ILE A 1 82 ? -4.279 -0.144 8.676 1.00 97.50 82 ILE A N 1
ATOM 644 C CA . ILE A 1 82 ? -3.331 -0.644 7.684 1.00 97.50 82 ILE A CA 1
ATOM 645 C C . ILE A 1 82 ? -3.211 0.381 6.566 1.00 97.50 82 ILE A C 1
ATOM 647 O O . ILE A 1 82 ? -4.204 0.786 5.964 1.00 97.50 82 ILE A O 1
ATOM 651 N N . LYS A 1 83 ? -1.983 0.785 6.257 1.00 98.31 83 LYS A N 1
ATOM 652 C CA . LYS A 1 83 ? -1.673 1.571 5.067 1.00 98.31 83 LYS A CA 1
ATOM 653 C C . LYS A 1 83 ? -0.908 0.700 4.085 1.00 98.31 83 LYS A C 1
ATOM 655 O O . LYS A 1 83 ? 0.142 0.176 4.439 1.00 98.31 83 LYS A O 1
ATOM 660 N N . ILE A 1 84 ? -1.417 0.573 2.865 1.00 98.62 84 ILE A N 1
ATOM 661 C CA . ILE A 1 84 ? -0.727 -0.095 1.755 1.00 98.62 84 ILE A CA 1
ATOM 662 C C . ILE A 1 84 ? -0.288 0.988 0.783 1.00 98.62 84 ILE A C 1
ATOM 664 O O . ILE A 1 84 ? -1.118 1.771 0.336 1.00 98.62 84 ILE A O 1
ATOM 668 N N . ILE A 1 85 ? 0.991 1.038 0.439 1.00 98.75 85 ILE A N 1
ATOM 669 C CA . ILE A 1 85 ? 1.535 1.898 -0.612 1.00 98.75 85 ILE A CA 1
ATOM 670 C C . ILE A 1 85 ? 2.138 0.993 -1.678 1.00 98.75 85 ILE A C 1
ATOM 672 O O . ILE A 1 85 ? 2.957 0.127 -1.369 1.00 98.75 85 ILE A O 1
ATOM 676 N N . ILE A 1 86 ? 1.750 1.220 -2.929 1.00 98.62 86 ILE A N 1
ATOM 677 C CA . ILE A 1 86 ? 2.364 0.595 -4.099 1.00 98.62 86 ILE A CA 1
ATOM 678 C C . ILE A 1 86 ? 3.050 1.699 -4.892 1.00 98.62 86 ILE A C 1
ATOM 680 O O . ILE A 1 86 ? 2.375 2.580 -5.428 1.00 98.62 86 ILE A O 1
ATOM 684 N N . SER A 1 87 ? 4.377 1.668 -4.967 1.00 98.19 87 SER A N 1
ATOM 685 C CA . SER A 1 87 ? 5.128 2.532 -5.879 1.00 98.19 87 SER A CA 1
ATOM 686 C C . SER A 1 87 ? 5.514 1.764 -7.135 1.00 98.19 87 SER A C 1
ATOM 688 O O . SER A 1 87 ? 5.556 0.531 -7.14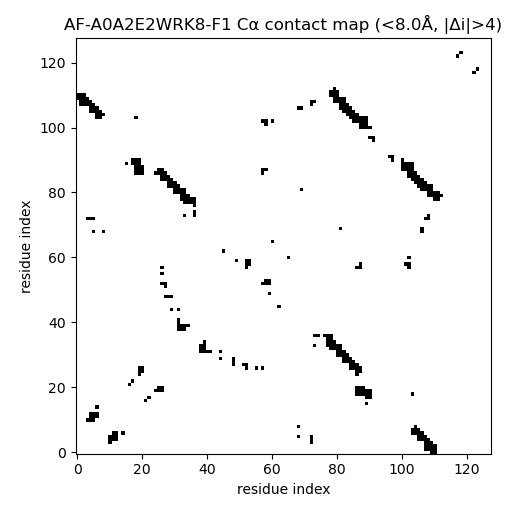0 1.00 98.19 87 SER A O 1
ATOM 690 N N . ARG A 1 88 ? 5.854 2.483 -8.208 1.00 96.88 88 ARG A N 1
ATOM 691 C CA . ARG A 1 88 ? 6.408 1.863 -9.419 1.00 96.88 88 ARG A CA 1
ATOM 692 C C . ARG A 1 88 ? 7.697 1.085 -9.144 1.00 96.88 88 ARG A C 1
ATOM 694 O O . ARG A 1 88 ? 8.026 0.217 -9.937 1.00 96.88 88 ARG A O 1
ATOM 701 N N . GLY A 1 89 ? 8.385 1.366 -8.038 1.00 96.19 89 GLY A N 1
ATOM 702 C CA . GLY A 1 89 ? 9.599 0.687 -7.612 1.00 96.19 89 GLY A CA 1
ATOM 703 C C . GLY A 1 89 ? 10.878 1.459 -7.914 1.00 96.19 89 GLY A C 1
ATOM 704 O O . GLY A 1 89 ? 10.875 2.667 -8.167 1.00 96.19 89 GLY A O 1
ATOM 705 N N . GLN A 1 90 ? 11.989 0.735 -7.862 1.00 93.00 90 GLN A N 1
ATOM 706 C CA . GLN A 1 90 ? 13.339 1.247 -8.086 1.00 93.00 90 GLN A CA 1
ATOM 707 C C . GLN A 1 90 ? 13.663 1.319 -9.584 1.00 93.00 90 GLN A C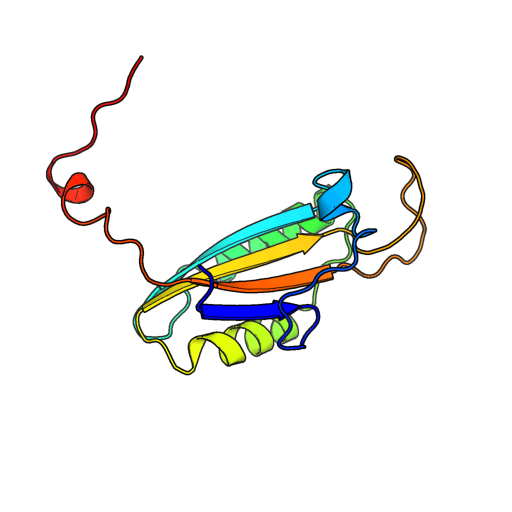 1
ATOM 709 O O . GLN A 1 90 ? 13.427 0.358 -10.313 1.00 93.00 90 GLN A O 1
ATOM 714 N N . GLY A 1 91 ? 14.269 2.418 -10.047 1.00 83.38 91 GLY A N 1
ATOM 715 C CA . GLY A 1 91 ? 14.941 2.433 -11.351 1.00 83.38 91 GLY A CA 1
ATOM 716 C C . GLY A 1 91 ? 14.817 3.711 -12.180 1.00 83.38 91 GLY A C 1
ATOM 717 O O . GLY A 1 91 ? 13.921 4.540 -12.002 1.00 83.38 91 GLY A O 1
ATOM 718 N N . GLY A 1 92 ? 15.730 3.803 -13.153 1.00 73.88 92 GLY A N 1
ATOM 719 C CA . GLY A 1 92 ? 15.828 4.890 -14.125 1.00 73.88 92 GLY A CA 1
ATOM 720 C C . GLY A 1 92 ? 16.256 6.231 -13.526 1.00 73.88 92 GLY A C 1
ATOM 721 O O . GLY A 1 92 ? 16.352 6.410 -12.317 1.00 73.88 92 GLY A O 1
ATOM 722 N N . ARG A 1 93 ? 16.505 7.205 -14.403 1.00 77.38 93 ARG A N 1
ATOM 723 C CA . ARG A 1 93 ? 16.635 8.621 -14.044 1.00 77.38 93 ARG A CA 1
ATOM 724 C C . ARG A 1 93 ? 15.717 9.423 -14.953 1.00 77.38 93 ARG A C 1
ATOM 726 O O . ARG A 1 93 ? 15.697 9.205 -16.163 1.00 77.38 93 ARG A O 1
ATOM 733 N N . GLY A 1 94 ? 14.987 10.366 -14.367 1.00 85.56 94 GLY A N 1
ATOM 734 C CA . GLY A 1 94 ? 13.992 11.154 -15.083 1.00 85.56 94 GLY A CA 1
ATOM 735 C C . GLY A 1 94 ? 12.653 10.428 -15.226 1.00 85.56 94 GLY A C 1
ATOM 736 O O . GLY A 1 94 ? 12.376 9.414 -14.580 1.00 85.56 94 GLY A O 1
ATOM 737 N N . TYR A 1 95 ? 11.792 10.986 -16.071 1.00 90.25 95 TYR A N 1
ATOM 738 C CA . TYR A 1 95 ? 10.378 10.608 -16.112 1.00 90.25 95 TYR A CA 1
ATOM 739 C C . TYR A 1 95 ? 10.076 9.361 -16.947 1.00 90.25 95 TYR A C 1
ATOM 741 O O . TYR A 1 95 ? 8.992 8.800 -16.811 1.00 90.25 95 TYR A O 1
ATOM 749 N N . LYS A 1 96 ? 11.015 8.900 -17.786 1.00 89.75 96 LYS A N 1
ATOM 750 C CA . LYS A 1 96 ? 10.806 7.713 -18.621 1.00 89.75 96 LYS A CA 1
ATOM 751 C C . LYS A 1 96 ? 10.648 6.471 -17.741 1.00 89.75 96 LYS A C 1
ATOM 753 O O . LYS A 1 96 ? 11.522 6.158 -16.937 1.00 89.75 96 LYS A O 1
ATOM 758 N N . ILE A 1 97 ? 9.541 5.761 -17.934 1.00 85.25 97 ILE A N 1
ATOM 759 C CA . ILE A 1 97 ? 9.294 4.460 -17.313 1.00 85.25 97 ILE A CA 1
ATOM 760 C C . ILE A 1 97 ? 10.153 3.424 -18.048 1.00 85.25 97 ILE A C 1
ATOM 762 O O . ILE A 1 97 ? 10.099 3.341 -19.276 1.00 85.25 97 ILE A O 1
ATOM 766 N N . LEU A 1 98 ? 10.979 2.681 -17.307 1.00 82.38 98 LEU A N 1
ATOM 767 C CA . LEU A 1 98 ? 11.721 1.546 -17.856 1.00 82.38 98 LEU A CA 1
ATOM 768 C C . LEU A 1 98 ? 10.807 0.323 -17.953 1.00 82.38 98 LEU A C 1
ATOM 770 O O . LEU A 1 98 ? 9.841 0.191 -17.201 1.00 82.38 98 LEU A O 1
ATOM 774 N N . GLU A 1 99 ? 11.134 -0.578 -18.869 1.00 80.25 99 GLU A N 1
ATOM 775 C CA . GLU A 1 99 ? 10.463 -1.871 -18.968 1.00 80.25 99 GLU A CA 1
ATOM 776 C C . GLU A 1 99 ? 10.821 -2.753 -17.760 1.00 80.25 99 GLU A C 1
ATOM 778 O O . GLU A 1 99 ? 11.920 -2.655 -17.211 1.00 80.25 99 GLU A O 1
ATOM 783 N N . ASN A 1 100 ? 9.891 -3.621 -17.352 1.00 82.62 100 ASN A N 1
ATOM 784 C CA . ASN A 1 100 ? 10.092 -4.656 -16.327 1.00 82.62 100 ASN A CA 1
ATOM 785 C C . ASN A 1 100 ? 10.483 -4.162 -14.919 1.00 82.62 100 ASN A C 1
ATOM 787 O O . ASN A 1 100 ? 11.159 -4.878 -14.180 1.00 82.62 100 ASN A O 1
ATOM 791 N N . ILE A 1 101 ? 10.046 -2.966 -14.509 1.00 89.62 101 ILE A N 1
ATOM 792 C CA . ILE A 1 101 ? 10.215 -2.530 -13.115 1.00 89.62 101 ILE A CA 1
ATOM 793 C C . ILE A 1 101 ? 9.234 -3.293 -12.213 1.00 89.62 101 ILE A C 1
ATOM 795 O O . ILE A 1 101 ? 8.024 -3.280 -12.444 1.00 89.62 101 ILE A O 1
ATOM 799 N N . ALA A 1 102 ? 9.759 -3.925 -11.161 1.00 93.38 102 ALA A N 1
ATOM 800 C CA . ALA A 1 102 ? 8.950 -4.526 -10.108 1.00 93.38 102 ALA A CA 1
ATOM 801 C C . ALA A 1 102 ? 8.434 -3.439 -9.138 1.00 93.38 102 ALA A C 1
ATOM 803 O O . ALA A 1 102 ? 9.254 -2.703 -8.580 1.00 93.38 102 ALA A O 1
ATOM 804 N N . PRO A 1 103 ? 7.113 -3.346 -8.894 1.00 96.94 103 PRO A N 1
ATOM 805 C CA . PRO A 1 103 ? 6.552 -2.411 -7.923 1.00 96.94 103 PRO A CA 1
ATOM 806 C C . PRO A 1 103 ? 7.070 -2.665 -6.505 1.00 96.94 103 PRO A C 1
ATOM 808 O O . PRO A 1 103 ? 7.176 -3.820 -6.081 1.00 96.94 103 PRO A O 1
ATOM 811 N N . THR A 1 104 ? 7.309 -1.598 -5.739 1.00 98.19 104 THR A N 1
ATOM 812 C CA . THR A 1 104 ? 7.567 -1.717 -4.297 1.00 98.19 104 THR A CA 1
ATOM 813 C C . THR A 1 104 ? 6.236 -1.739 -3.551 1.00 98.19 104 THR A C 1
ATOM 815 O O . THR A 1 104 ? 5.415 -0.834 -3.715 1.00 98.19 104 THR A O 1
ATOM 818 N N . ARG A 1 105 ? 6.031 -2.757 -2.711 1.00 98.44 105 ARG A N 1
ATOM 819 C CA . ARG A 1 105 ? 4.898 -2.870 -1.782 1.00 98.44 105 ARG A CA 1
ATOM 82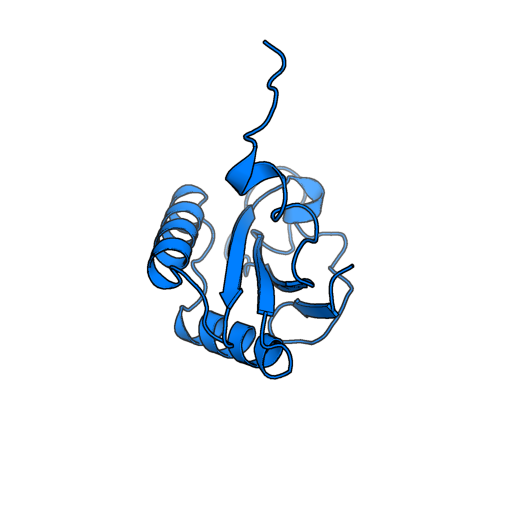0 C C . ARG A 1 105 ? 5.362 -2.475 -0.388 1.00 98.44 105 ARG A C 1
ATOM 822 O O . ARG A 1 105 ? 6.278 -3.101 0.140 1.00 98.44 105 ARG A O 1
ATOM 829 N N . ILE A 1 106 ? 4.739 -1.465 0.202 1.00 98.62 106 ILE A N 1
ATOM 830 C CA . ILE A 1 106 ? 4.978 -1.045 1.585 1.00 98.62 106 ILE A CA 1
ATOM 831 C C . ILE A 1 106 ? 3.662 -1.202 2.333 1.00 98.62 106 ILE A C 1
ATOM 833 O O . ILE A 1 106 ? 2.657 -0.606 1.944 1.00 98.62 106 ILE A O 1
ATOM 837 N N . ILE A 1 107 ? 3.661 -1.996 3.395 1.00 98.19 107 ILE A N 1
ATOM 838 C CA . ILE A 1 107 ? 2.499 -2.213 4.252 1.00 98.19 107 ILE A CA 1
ATOM 839 C C . ILE A 1 107 ? 2.878 -1.812 5.669 1.00 98.19 107 ILE A C 1
ATOM 841 O O . ILE A 1 107 ? 3.845 -2.321 6.229 1.00 98.19 107 ILE A O 1
ATOM 845 N N . SER A 1 108 ? 2.115 -0.894 6.247 1.00 97.50 108 SER A N 1
ATOM 846 C CA . SER A 1 108 ? 2.386 -0.332 7.567 1.00 97.50 108 SER A CA 1
ATOM 847 C C . SER A 1 108 ? 1.153 -0.447 8.447 1.00 97.50 108 SER A C 1
ATOM 849 O O . SER A 1 108 ? 0.053 -0.090 8.023 1.00 97.50 108 SER A O 1
ATOM 851 N N . LEU A 1 109 ? 1.341 -0.890 9.686 1.00 96.44 109 LEU A N 1
ATOM 852 C CA . LEU A 1 109 ? 0.304 -0.883 10.714 1.00 96.44 109 LEU A CA 1
ATOM 853 C C . LEU A 1 109 ? 0.481 0.343 11.606 1.00 96.44 109 LEU A C 1
ATOM 855 O O . LEU A 1 109 ? 1.566 0.576 12.132 1.00 96.44 109 LEU A O 1
ATOM 859 N N . TYR A 1 110 ? -0.583 1.109 11.802 1.00 95.50 110 TYR A N 1
ATOM 860 C CA . TYR A 1 110 ? -0.627 2.277 12.677 1.00 95.50 110 TYR A CA 1
ATOM 861 C C . TYR A 1 110 ? -1.630 2.066 13.817 1.00 95.50 110 TYR A C 1
ATOM 863 O O . TYR A 1 110 ? -2.624 1.358 13.624 1.00 95.50 110 TYR A O 1
ATOM 871 N N . PRO A 1 111 ? -1.409 2.706 14.982 1.00 93.19 111 PRO A N 1
ATOM 872 C CA . PRO A 1 111 ? -2.387 2.697 16.063 1.00 93.19 111 PRO A CA 1
ATOM 873 C C . PRO A 1 111 ? -3.683 3.387 15.632 1.00 93.19 111 PRO A C 1
ATOM 875 O O . PRO A 1 111 ? -3.688 4.221 14.717 1.00 93.19 111 PRO A O 1
ATOM 878 N N . TRP A 1 112 ? -4.775 3.072 16.328 1.00 90.94 112 TRP A N 1
ATOM 879 C CA . TRP A 1 112 ? -6.041 3.760 16.114 1.00 90.94 112 TRP A CA 1
ATOM 880 C C . TRP A 1 112 ? -5.910 5.267 16.419 1.00 90.94 112 TRP A C 1
ATOM 882 O O . TRP A 1 112 ? -5.338 5.649 17.441 1.00 90.94 112 TRP A O 1
ATOM 892 N N . PRO A 1 113 ? -6.403 6.149 15.539 1.00 85.19 113 PRO A N 1
ATOM 893 C CA . PRO A 1 113 ? -6.385 7.590 15.767 1.00 85.19 113 PRO A CA 1
ATOM 894 C C . PRO A 1 113 ? -7.344 8.037 16.886 1.00 85.19 113 PRO A C 1
ATOM 896 O O . PRO A 1 113 ? -8.536 7.748 16.862 1.00 85.19 113 PRO A O 1
ATOM 899 N N . ASN A 1 114 ? -6.848 8.859 17.815 1.00 77.25 114 ASN A N 1
ATOM 900 C CA . ASN A 1 114 ? -7.591 9.273 19.018 1.00 77.25 114 ASN A CA 1
ATOM 901 C C . ASN A 1 114 ? -8.605 10.426 18.822 1.00 77.25 114 ASN A C 1
ATOM 903 O O . ASN A 1 114 ? -9.200 10.875 19.794 1.00 77.25 114 ASN A O 1
ATOM 907 N N . TYR A 1 115 ? -8.813 10.940 17.603 1.00 68.88 115 TYR A N 1
ATOM 908 C CA . TYR A 1 115 ? -9.575 12.184 17.359 1.00 68.88 115 TYR A CA 1
ATOM 909 C C . TYR A 1 115 ? -11.003 11.990 16.806 1.00 68.88 115 TYR A C 1
ATOM 911 O O . TYR A 1 115 ? -11.661 12.965 16.443 1.00 68.88 115 TYR A O 1
ATOM 919 N N . TYR A 1 116 ? -11.502 10.754 16.714 1.00 63.66 116 TYR A N 1
ATOM 920 C CA . TYR A 1 116 ? -12.820 10.468 16.119 1.00 63.66 116 TYR A CA 1
ATOM 921 C C . TYR A 1 116 ? -14.006 10.609 17.090 1.00 63.66 116 TYR A C 1
ATOM 923 O O . TYR A 1 116 ? -15.138 10.815 16.646 1.00 63.66 116 TYR A O 1
ATOM 931 N N . ASN A 1 117 ? -13.765 10.532 18.402 1.00 67.00 117 ASN A N 1
ATOM 932 C CA . ASN A 1 117 ? -14.847 10.357 19.377 1.00 67.00 117 ASN A CA 1
ATOM 933 C C . ASN A 1 117 ? -15.732 11.601 19.549 1.00 67.00 117 ASN A C 1
ATOM 935 O O . ASN A 1 117 ? -16.945 11.468 19.657 1.00 67.00 117 ASN A O 1
ATOM 939 N N . GLU A 1 118 ? -15.167 12.809 19.520 1.00 70.25 118 GLU A N 1
ATOM 940 C CA . GLU A 1 118 ? -15.963 14.033 19.698 1.00 70.25 118 GLU A CA 1
ATOM 941 C C . GLU A 1 118 ? -16.645 14.450 18.385 1.00 70.25 118 GLU A C 1
ATOM 943 O O . GLU A 1 118 ? -17.865 14.605 18.327 1.00 70.25 118 GLU A O 1
ATOM 948 N N . ASN A 1 119 ? -15.883 14.497 17.288 1.00 82.31 119 ASN A N 1
ATOM 949 C CA . ASN A 1 119 ? -16.341 14.997 15.986 1.00 82.31 119 ASN A CA 1
ATOM 950 C C . ASN A 1 119 ? -17.524 14.225 15.382 1.00 82.31 119 ASN A C 1
ATOM 952 O O . ASN A 1 119 ? -18.329 14.806 14.655 1.00 82.31 119 ASN A O 1
ATOM 956 N N . SER A 1 120 ? -17.627 12.920 15.644 1.00 83.19 120 SER A N 1
ATOM 957 C CA . SER A 1 120 ? -18.718 12.090 15.114 1.00 83.19 120 SER A CA 1
ATOM 958 C C . SER A 1 120 ? -20.086 12.452 15.702 1.00 83.19 120 SER A C 1
ATOM 960 O O . SER A 1 120 ? -21.099 12.264 15.034 1.00 83.19 120 SER A O 1
ATOM 962 N N . SER A 1 121 ? -20.115 13.012 16.916 1.00 85.62 121 SER A N 1
ATOM 963 C CA . SER A 1 121 ? -21.347 13.413 17.607 1.00 85.62 121 SER A CA 1
ATOM 964 C C . SER A 1 121 ? -21.622 14.916 17.519 1.00 85.62 121 SER A C 1
ATOM 966 O O . SER A 1 121 ? -22.777 15.320 17.400 1.00 85.62 121 SER A O 1
ATOM 968 N N . SER A 1 122 ? -20.579 15.750 17.536 1.00 88.94 122 SER A N 1
ATOM 969 C CA . SER A 1 122 ? -20.707 17.214 17.532 1.00 88.94 122 SER A CA 1
ATOM 970 C C . SER A 1 122 ? -20.588 17.853 16.148 1.00 88.94 122 SER A C 1
ATOM 972 O O . SER A 1 122 ? -20.781 19.061 16.006 1.00 88.94 122 SER A O 1
ATOM 974 N N . GLY A 1 123 ? -20.223 17.071 15.130 1.00 87.94 123 GLY A N 1
ATOM 975 C CA . GLY A 1 123 ? -19.819 17.592 13.830 1.00 87.94 123 GLY A CA 1
ATOM 976 C C . GLY A 1 123 ? -18.479 18.333 13.890 1.00 87.94 123 GLY A C 1
ATOM 977 O O . GLY A 1 123 ? -17.802 18.379 14.919 1.00 87.94 123 GLY A O 1
ATOM 978 N N . VAL A 1 124 ? -18.089 18.921 12.758 1.00 90.25 124 VAL A N 1
ATOM 979 C CA . VAL A 1 124 ? -16.840 19.681 12.605 1.00 90.25 124 VAL A CA 1
ATOM 980 C C . VAL A 1 124 ? -17.117 21.049 11.992 1.00 90.25 124 VAL A C 1
ATOM 982 O O . VAL A 1 124 ? -17.996 21.196 11.143 1.00 90.25 124 VAL A O 1
ATOM 985 N N . LYS A 1 125 ? -16.345 22.066 12.388 1.00 91.31 125 LYS A N 1
ATOM 986 C CA . LYS A 1 125 ? -16.419 23.401 11.783 1.00 91.31 125 LYS A CA 1
ATOM 987 C C . LYS A 1 125 ? -15.482 23.486 10.580 1.00 91.31 125 LYS A C 1
ATOM 989 O O . LYS A 1 125 ? -14.264 23.425 10.740 1.00 91.31 125 LYS A O 1
ATOM 994 N N . THR A 1 126 ? -16.034 23.688 9.390 1.00 90.81 126 THR A N 1
ATOM 995 C CA . THR A 1 126 ? -15.249 23.953 8.178 1.00 90.81 126 THR A CA 1
ATOM 996 C C . THR A 1 126 ? -14.931 25.443 8.051 1.00 90.81 126 THR A C 1
ATOM 998 O O . THR A 1 126 ? -15.705 26.297 8.489 1.00 90.81 126 THR A O 1
ATOM 1001 N N . ARG A 1 127 ? -13.786 25.773 7.447 1.00 89.38 127 ARG A N 1
ATOM 1002 C CA . ARG A 1 127 ? -13.506 27.126 6.948 1.00 89.38 127 ARG A CA 1
ATOM 1003 C C . ARG A 1 127 ? -13.897 27.145 5.471 1.00 89.38 127 ARG A C 1
ATOM 1005 O O . ARG A 1 127 ? -13.383 26.319 4.723 1.00 89.38 127 ARG A O 1
ATOM 1012 N N . ILE A 1 128 ? -14.830 28.019 5.106 1.00 76.12 128 ILE A N 1
ATOM 1013 C CA . ILE A 1 128 ? -15.146 28.372 3.715 1.00 76.12 128 ILE A CA 1
ATOM 1014 C C . ILE A 1 128 ? -14.531 29.743 3.467 1.00 76.12 128 ILE A C 1
ATOM 1016 O O . ILE A 1 128 ? -14.633 30.578 4.398 1.00 76.12 128 ILE A O 1
#

Nearest PDB structures (foldseek):
  6bb9-assembly1_B  TM=9.516E-01  e=5.730E-12  Salmonella enterica subsp. enterica serovar Typhimurium
  1i2k-assembly1_A  TM=9.493E-01  e=5.325E-10  Escherichia coli
  1et0-assembly1_A  TM=9.455E-01  e=6.803E-10  Escherichia coli
  8onj-assembly1_B  TM=8.423E-01  e=3.827E-06  Aminobacterium colombiense
  8onj-assembly1_A  TM=8.516E-01  e=4.889E-06  Aminobacterium colombiense

Solvent-accessible surface area (backbone atoms only — not comparable to full-atom values): 7626 Å² total; per-residue (Å²): 118,69,79,47,41,32,43,76,88,36,84,46,93,79,75,69,91,61,25,32,37,78,77,67,58,40,52,52,73,50,79,37,49,31,50,85,63,35,65,57,63,50,70,60,52,49,55,50,50,46,53,47,25,59,76,68,74,32,77,69,77,59,68,66,58,53,51,52,56,52,51,70,66,44,78,84,43,50,55,24,32,42,35,41,35,43,23,46,16,62,64,79,78,78,89,66,81,68,83,90,52,61,52,40,42,39,40,34,37,28,68,63,75,89,74,57,76,61,43,76,77,73,52,80,90,80,88,130

Mean predicted aligned error: 4.41 Å

Sequence (128 aa):
MAIKNLINGKFVDELAAHDRGLHYGDGLFETITVENMQLLCWDEHLKRLERGCIKLNIAVPDKNLLKNEVSELINTESQGVIKIIISRGQGGRGYKILENIAPTRIISLYPWPNYYNENSSSGVKTRI

pLDDT: mean 92.36, std 7.77, range [63.66, 98.81]

Foldseek 3Di:
DFPFKAKPNRTDDDDDPQFCCNVPVQWDKDKFKAAQNDTPPLVVRLVVRQVRCVVSVADRDDPVVVVVSQSVRSVPPRTWMKMWIWHSTGDDDPDDDDPPRHIMIMITTGHDDPPPPPCVVPPDDDDD

Secondary structure (DSSP, 8-state):
--SEEEETTB--S---TTBHHHHH--EEEEEEEEETTEETTHHHHHHHHHHHHHHTTPPPPPHHHHHHHHHHHHTT-SEEEEEEEEE--B--SSSPPPTTPPPEEEEEEEPPPTTHHHHHHH--PPP-